Protein AF-A0A1H2T3V8-F1 (afdb_monomer)

Radius of gyration: 13.3 Å; Cα contacts (8 Å, |Δi|>4): 20; chains: 1; bounding box: 42×20×29 Å

Secondary structure (DSSP, 8-state):
---SHHHHHHHHHHHHHHHHHHHHHHH---GGGS-SS-SS-HHHHTSTT--------

Sequence (57 aa):
MPGIRPSLDTALAMIYPKAVRDAARESGLPETAFPGTCPYALEQILAPGFLPESGRR

pLDDT: mean 84.23, std 14.98, range [40.81, 96.94]

InterPro domains:
  IPR002636 Protein from unkown function DUF29 [PF01724] (2-51)

Organism: Thiocapsa roseopersicina (NCBI:txid1058)

Solvent-accessible surface area (backbone atoms only — not comparable to full-atom values): 3803 Å² total; per-residue (Å²): 128,86,72,68,65,78,56,46,62,60,47,48,70,66,44,44,65,54,52,43,51,52,50,19,66,74,69,72,47,59,60,83,80,46,76,96,59,78,92,64,55,72,70,52,74,69,36,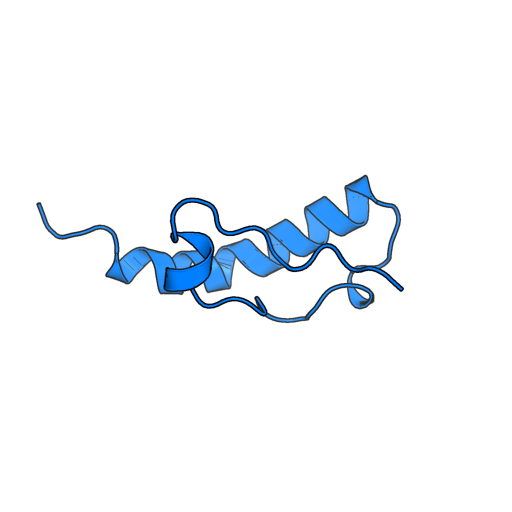88,87,63,69,76,82,71,84,84,124

Mean predicted aligned error: 6.35 Å

Structure (mmCIF, N/CA/C/O backbone):
data_AF-A0A1H2T3V8-F1
#
_entry.id   AF-A0A1H2T3V8-F1
#
loop_
_atom_site.group_PDB
_atom_site.id
_atom_site.type_symbol
_atom_site.label_atom_id
_atom_site.label_alt_id
_atom_site.label_comp_id
_atom_site.label_asym_id
_atom_site.label_entity_id
_atom_site.label_seq_id
_atom_site.pdbx_PDB_ins_code
_atom_site.Cartn_x
_atom_site.Cartn_y
_atom_site.Cartn_z
_atom_site.occupancy
_atom_site.B_iso_or_equiv
_atom_site.auth_seq_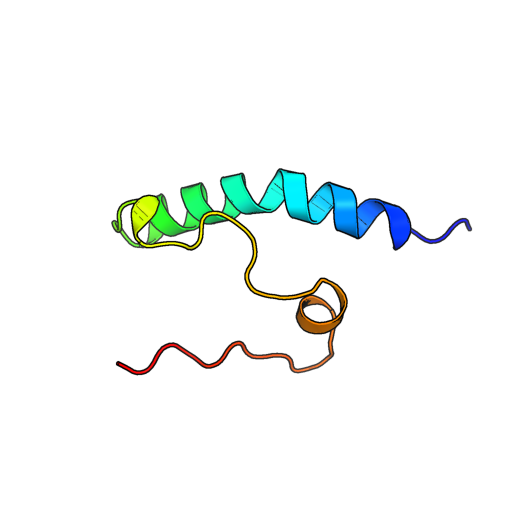id
_atom_site.auth_comp_id
_atom_site.auth_asym_id
_atom_site.auth_atom_id
_atom_site.pdbx_PDB_model_num
ATOM 1 N N . MET A 1 1 ? 20.920 -4.713 -16.892 1.00 40.81 1 MET A N 1
ATOM 2 C CA . MET A 1 1 ? 20.651 -4.522 -15.449 1.00 40.81 1 MET A CA 1
ATOM 3 C C . MET A 1 1 ? 19.603 -5.557 -15.055 1.00 40.81 1 MET A C 1
ATOM 5 O O . MET A 1 1 ? 18.628 -5.655 -15.798 1.00 40.81 1 MET A O 1
ATOM 9 N N . PRO A 1 2 ? 19.791 -6.368 -13.999 1.00 50.78 2 PRO A N 1
ATOM 10 C CA . PRO A 1 2 ? 18.756 -7.302 -13.563 1.00 50.78 2 PRO A CA 1
ATOM 11 C C . PRO A 1 2 ? 17.532 -6.477 -13.151 1.00 50.78 2 PRO A C 1
ATOM 13 O O . PRO A 1 2 ? 17.675 -5.465 -12.467 1.00 50.78 2 PRO A O 1
ATOM 16 N N . GLY A 1 3 ? 16.352 -6.821 -13.662 1.00 55.12 3 GLY A N 1
ATOM 17 C CA . GLY A 1 3 ? 15.151 -6.012 -13.454 1.00 55.12 3 GLY A CA 1
ATOM 18 C C . GLY A 1 3 ? 14.768 -5.942 -11.976 1.00 55.12 3 GLY A C 1
ATOM 19 O O . GLY A 1 3 ? 14.852 -6.943 -11.281 1.00 55.12 3 GLY A O 1
ATOM 20 N N . ILE A 1 4 ? 14.299 -4.779 -11.515 1.00 64.56 4 ILE A N 1
ATOM 21 C CA . ILE A 1 4 ? 13.810 -4.561 -10.138 1.00 64.56 4 ILE A CA 1
ATOM 22 C C . ILE A 1 4 ? 12.466 -5.249 -9.854 1.00 64.56 4 ILE A C 1
ATOM 24 O O . ILE A 1 4 ? 12.048 -5.367 -8.709 1.00 64.56 4 ILE A O 1
ATOM 28 N N . ARG A 1 5 ? 11.803 -5.728 -10.913 1.00 65.69 5 ARG A N 1
ATOM 29 C CA . ARG A 1 5 ? 10.466 -6.332 -10.886 1.00 65.69 5 ARG A CA 1
ATOM 30 C C . ARG A 1 5 ? 10.309 -7.508 -9.904 1.00 65.69 5 ARG A C 1
ATOM 32 O O . ARG A 1 5 ? 9.361 -7.447 -9.139 1.00 65.69 5 ARG A O 1
ATOM 39 N N . PRO A 1 6 ? 11.225 -8.494 -9.810 1.00 67.38 6 PRO A N 1
ATOM 40 C CA . PRO A 1 6 ? 11.083 -9.601 -8.857 1.00 67.38 6 PRO A CA 1
ATOM 41 C C . PRO A 1 6 ? 11.174 -9.149 -7.392 1.00 67.38 6 PRO A C 1
ATOM 43 O O . PRO A 1 6 ? 10.673 -9.818 -6.496 1.00 67.38 6 PRO A O 1
ATOM 46 N N . SER A 1 7 ? 11.828 -8.014 -7.129 1.00 79.06 7 SER A N 1
ATOM 47 C CA . SER A 1 7 ? 11.953 -7.462 -5.778 1.00 79.06 7 SER A CA 1
ATOM 48 C C . SER A 1 7 ? 10.702 -6.698 -5.344 1.00 79.06 7 SER A C 1
ATOM 50 O O . SER A 1 7 ? 10.536 -6.449 -4.151 1.00 79.06 7 SER A O 1
ATOM 52 N N . LEU A 1 8 ? 9.838 -6.308 -6.288 1.00 84.62 8 LEU A N 1
ATOM 53 C CA . LEU A 1 8 ? 8.658 -5.494 -6.008 1.00 84.62 8 LEU A CA 1
ATOM 54 C C . LEU A 1 8 ? 7.547 -6.294 -5.332 1.00 84.62 8 LEU A C 1
ATOM 56 O O . LEU A 1 8 ? 6.911 -5.746 -4.442 1.00 8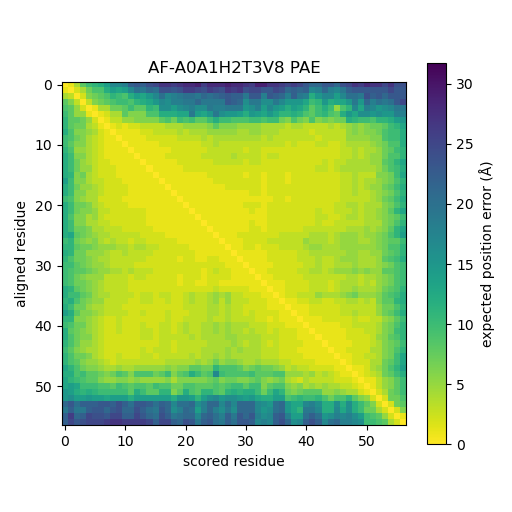4.62 8 LEU A O 1
ATOM 60 N N . ASP A 1 9 ? 7.355 -7.570 -5.670 1.00 84.69 9 ASP A N 1
ATOM 61 C CA . ASP A 1 9 ? 6.371 -8.424 -4.989 1.00 84.69 9 ASP A CA 1
ATOM 62 C C . ASP A 1 9 ? 6.701 -8.573 -3.500 1.00 84.69 9 ASP A C 1
ATOM 64 O O . ASP A 1 9 ? 5.873 -8.319 -2.621 1.00 84.69 9 ASP A O 1
ATOM 68 N N . THR A 1 10 ? 7.964 -8.888 -3.202 1.00 87.19 10 THR A N 1
ATOM 69 C CA . THR A 1 10 ? 8.463 -8.969 -1.825 1.00 87.19 10 THR A CA 1
ATOM 70 C C . THR A 1 10 ? 8.375 -7.613 -1.125 1.00 87.19 10 THR A C 1
ATOM 72 O O . THR A 1 10 ? 7.953 -7.534 0.028 1.00 87.19 10 THR A O 1
ATOM 75 N N . ALA A 1 11 ? 8.736 -6.526 -1.812 1.00 89.06 11 ALA A N 1
ATOM 76 C CA . ALA A 1 11 ? 8.633 -5.183 -1.253 1.00 89.06 11 ALA A CA 1
ATOM 77 C C . ALA A 1 11 ? 7.178 -4.791 -0.952 1.00 89.06 11 ALA A C 1
ATOM 79 O O . ALA A 1 11 ? 6.926 -4.199 0.096 1.00 89.06 11 ALA A O 1
ATOM 80 N N . LEU A 1 12 ? 6.225 -5.153 -1.816 1.00 90.31 12 LEU A N 1
ATOM 81 C CA . LEU A 1 12 ? 4.803 -4.864 -1.646 1.00 90.31 12 LEU A CA 1
ATOM 82 C C . LEU A 1 12 ? 4.253 -5.542 -0.389 1.00 90.31 12 LEU A C 1
ATOM 84 O O . LEU A 1 12 ? 3.616 -4.884 0.434 1.00 90.31 12 LEU A O 1
ATOM 88 N N . ALA A 1 13 ? 4.564 -6.825 -0.194 1.00 89.25 13 ALA A N 1
ATOM 89 C CA . ALA A 1 13 ? 4.160 -7.559 1.001 1.00 89.25 13 ALA A CA 1
ATOM 90 C C . ALA A 1 13 ? 4.741 -6.948 2.290 1.00 89.25 13 ALA A C 1
ATOM 92 O O . ALA A 1 13 ? 4.056 -6.882 3.308 1.00 89.25 13 ALA A O 1
ATOM 93 N N . MET A 1 14 ? 5.986 -6.460 2.245 1.00 90.69 14 MET A N 1
ATOM 94 C CA . MET A 1 14 ? 6.627 -5.820 3.399 1.00 90.69 14 MET A CA 1
ATOM 95 C C . MET A 1 14 ? 6.086 -4.416 3.690 1.00 90.69 14 MET A C 1
ATOM 97 O O . MET A 1 14 ? 5.988 -4.026 4.854 1.00 90.69 14 MET A O 1
ATOM 101 N N . ILE A 1 15 ? 5.765 -3.633 2.656 1.00 93.50 15 ILE A N 1
ATOM 102 C CA . ILE A 1 15 ? 5.393 -2.223 2.818 1.00 93.50 15 ILE A CA 1
ATOM 103 C C . ILE A 1 15 ? 3.895 -2.027 3.052 1.00 93.50 15 ILE A C 1
ATOM 105 O O . ILE A 1 15 ? 3.514 -1.054 3.700 1.00 93.50 15 ILE A O 1
ATOM 109 N N . TYR A 1 16 ? 3.041 -2.941 2.581 1.00 94.50 16 TYR A N 1
ATOM 110 C CA . TYR A 1 16 ? 1.591 -2.791 2.700 1.00 94.50 16 TYR A CA 1
ATOM 111 C C . TYR A 1 16 ? 1.100 -2.619 4.1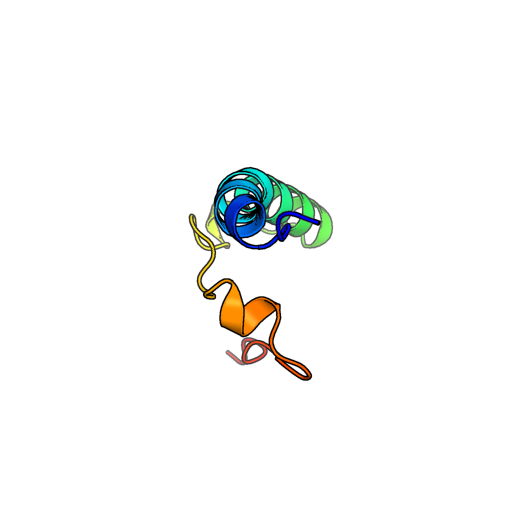53 1.00 94.50 16 TYR A C 1
ATOM 113 O O . TYR A 1 16 ? 0.341 -1.682 4.399 1.00 94.50 16 TYR A O 1
ATOM 121 N N . PRO A 1 17 ? 1.583 -3.386 5.155 1.00 94.81 17 PRO A N 1
ATOM 122 C CA . PRO A 1 17 ? 1.205 -3.157 6.553 1.00 94.81 17 PRO A CA 1
ATOM 123 C C . PRO A 1 17 ? 1.598 -1.765 7.062 1.00 94.81 17 PRO A C 1
ATOM 125 O O . PRO A 1 17 ? 0.886 -1.163 7.862 1.00 94.81 17 PRO A O 1
ATOM 128 N N . LYS A 1 18 ? 2.723 -1.215 6.589 1.00 95.69 18 LYS A N 1
ATOM 129 C CA . LYS A 1 18 ? 3.131 0.156 6.921 1.00 95.69 18 LYS A CA 1
ATOM 130 C C . LYS A 1 18 ? 2.178 1.174 6.288 1.00 95.69 18 LYS A C 1
ATOM 132 O O . LYS A 1 18 ? 1.763 2.100 6.974 1.00 95.69 18 LYS A O 1
ATOM 137 N N . ALA A 1 19 ? 1.789 0.965 5.030 1.00 95.12 19 ALA A N 1
ATOM 138 C CA . ALA A 1 19 ? 0.823 1.818 4.344 1.00 95.12 19 ALA A CA 1
ATOM 139 C C . ALA A 1 19 ? -0.542 1.836 5.056 1.00 95.12 19 ALA A C 1
ATOM 141 O O . ALA A 1 19 ? -1.120 2.905 5.219 1.00 95.12 19 ALA A O 1
ATOM 142 N N . VAL A 1 20 ? -1.020 0.685 5.551 1.00 95.62 20 VAL A N 1
ATOM 143 C CA . VAL A 1 20 ? -2.242 0.602 6.374 1.00 95.62 20 VAL A CA 1
ATOM 144 C C . VAL A 1 20 ? -2.117 1.444 7.645 1.00 95.62 20 VAL A C 1
ATOM 146 O O . VAL A 1 20 ? -3.019 2.214 7.957 1.00 95.62 20 VAL A O 1
ATOM 149 N N . ARG A 1 21 ? -0.986 1.356 8.355 1.00 95.88 21 ARG A N 1
ATOM 150 C CA . ARG A 1 21 ? -0.731 2.145 9.574 1.00 95.88 21 ARG A CA 1
ATOM 151 C C . ARG A 1 21 ? -0.709 3.647 9.309 1.00 95.88 21 ARG A C 1
ATOM 153 O O . ARG A 1 21 ? -1.253 4.420 10.096 1.00 95.88 21 ARG A O 1
ATOM 160 N N . ASP A 1 22 ? -0.066 4.060 8.221 1.00 96.69 22 ASP A N 1
ATOM 161 C CA . ASP A 1 22 ? -0.011 5.466 7.826 1.00 96.69 22 ASP A CA 1
ATOM 162 C C . ASP A 1 22 ? -1.409 5.975 7.437 1.00 96.69 22 ASP A C 1
ATOM 164 O O . ASP A 1 22 ? -1.849 6.993 7.969 1.00 96.69 22 ASP A O 1
ATOM 168 N N . ALA A 1 23 ? -2.166 5.209 6.645 1.00 94.56 23 ALA A N 1
ATOM 169 C CA . ALA A 1 23 ? -3.541 5.544 6.277 1.00 94.56 23 ALA A CA 1
ATOM 170 C C . ALA A 1 23 ? -4.492 5.588 7.487 1.00 94.56 23 ALA A C 1
ATOM 172 O O . ALA A 1 23 ? -5.320 6.494 7.591 1.00 94.56 23 ALA A O 1
ATOM 173 N N . ALA A 1 24 ? -4.371 4.651 8.430 1.00 96.75 24 ALA A N 1
ATOM 174 C CA . ALA A 1 24 ? -5.132 4.643 9.679 1.00 96.75 24 ALA A CA 1
ATOM 175 C C . ALA A 1 24 ? -4.856 5.907 10.505 1.00 96.75 24 ALA A C 1
ATOM 177 O O . ALA A 1 24 ? -5.780 6.578 10.965 1.00 96.75 24 ALA A O 1
ATOM 178 N N . ARG A 1 25 ? -3.579 6.289 10.626 1.00 96.94 25 ARG A N 1
ATOM 179 C CA . ARG A 1 25 ? -3.166 7.503 11.337 1.00 96.94 25 ARG A CA 1
ATOM 180 C C . ARG A 1 25 ? -3.686 8.781 10.678 1.00 96.94 25 ARG A C 1
ATOM 182 O O . ARG A 1 25 ? -4.093 9.690 11.392 1.00 96.94 25 ARG A O 1
ATOM 189 N N . GLU A 1 26 ? -3.662 8.861 9.351 1.00 96.81 26 GLU A N 1
ATOM 190 C CA . GLU A 1 26 ? -4.119 10.040 8.604 1.00 96.81 26 GLU A CA 1
ATOM 191 C C . GLU A 1 26 ? -5.647 10.169 8.567 1.00 96.81 26 GLU A C 1
ATOM 193 O O . GLU A 1 26 ? -6.174 11.276 8.653 1.00 96.81 26 GLU A O 1
ATOM 198 N N . SER A 1 27 ? -6.365 9.049 8.461 1.00 94.81 27 SER A N 1
ATOM 199 C CA . SER A 1 27 ? -7.833 9.028 8.375 1.00 94.81 27 SER A CA 1
ATOM 200 C C . SER A 1 27 ? -8.540 8.993 9.732 1.00 94.81 27 SER A C 1
ATOM 202 O O . SER A 1 27 ? -9.735 9.272 9.807 1.00 94.81 27 SER A O 1
ATOM 204 N N . GLY A 1 28 ? -7.832 8.617 10.802 1.00 96.25 28 GLY A N 1
ATOM 205 C CA . GLY A 1 28 ? -8.419 8.368 12.120 1.00 96.25 28 GLY A CA 1
ATOM 206 C C . GLY A 1 28 ? -9.231 7.068 12.210 1.00 96.25 28 GLY A C 1
ATOM 207 O O . GLY A 1 28 ? -9.873 6.825 13.232 1.00 96.25 28 GLY A O 1
ATOM 208 N N . LEU A 1 29 ? -9.223 6.232 11.166 1.00 96.19 29 LEU A N 1
ATOM 209 C CA . LEU A 1 29 ? -9.858 4.915 11.174 1.00 96.19 29 LEU A CA 1
ATOM 210 C C . LEU A 1 29 ? -8.944 3.872 11.838 1.00 96.19 29 LEU A C 1
ATOM 212 O O . LEU A 1 29 ? -7.720 3.985 11.756 1.00 96.19 29 LEU A O 1
ATOM 216 N N . PRO A 1 30 ? -9.503 2.823 12.468 1.00 95.50 30 PRO A N 1
ATOM 217 C CA . PRO A 1 30 ? -8.693 1.720 12.971 1.00 95.50 30 PRO A CA 1
ATOM 218 C C . PRO A 1 30 ? -8.047 0.945 11.815 1.00 95.50 30 PRO A C 1
ATOM 220 O O . PRO A 1 30 ? -8.626 0.832 10.737 1.00 95.50 30 PRO A O 1
ATOM 223 N N . GLU A 1 31 ? -6.889 0.323 12.052 1.00 93.44 31 GLU A N 1
ATOM 224 C CA . GLU A 1 31 ? -6.207 -0.518 11.048 1.00 93.44 31 GLU A CA 1
ATOM 225 C C . GLU A 1 31 ? -7.095 -1.667 10.532 1.00 93.44 31 GLU A C 1
ATOM 227 O O . GLU A 1 31 ? -6.968 -2.087 9.388 1.00 93.44 31 GLU A O 1
ATOM 232 N N . THR A 1 32 ? -8.054 -2.129 11.340 1.00 94.44 32 THR A N 1
ATOM 233 C CA . THR A 1 32 ? -9.043 -3.154 10.964 1.00 94.44 32 THR A CA 1
ATOM 234 C C . THR A 1 32 ? -10.070 -2.682 9.934 1.00 94.44 32 THR A C 1
ATOM 236 O O . THR A 1 32 ? -10.779 -3.513 9.370 1.00 94.44 32 THR A O 1
ATOM 239 N N . ALA A 1 33 ? -10.171 -1.372 9.682 1.00 94.00 33 ALA A N 1
ATOM 240 C CA . ALA A 1 33 ? -10.976 -0.827 8.590 1.00 94.00 33 ALA A CA 1
ATOM 241 C C . ALA A 1 33 ? -10.321 -1.054 7.217 1.00 94.00 33 ALA A C 1
ATOM 243 O O . ALA A 1 33 ? -10.975 -0.887 6.188 1.00 94.00 33 ALA A O 1
ATOM 244 N N . PHE A 1 34 ? -9.042 -1.436 7.195 1.00 92.62 34 PHE A N 1
ATOM 245 C CA . PHE A 1 34 ? -8.287 -1.707 5.983 1.00 92.62 34 PHE A CA 1
ATOM 246 C C . PHE A 1 34 ? -8.128 -3.220 5.774 1.00 92.62 34 PHE A C 1
ATOM 248 O O . PHE A 1 34 ? -8.120 -3.990 6.738 1.00 92.62 34 PHE A O 1
ATOM 255 N N . PRO A 1 35 ? -7.978 -3.677 4.520 1.00 92.06 35 PRO A N 1
ATOM 256 C CA . PRO A 1 35 ? -7.643 -5.067 4.238 1.00 92.06 35 PRO A CA 1
ATOM 257 C C . PRO A 1 35 ? -6.324 -5.469 4.913 1.00 92.06 35 PRO A C 1
ATOM 259 O O . PRO A 1 35 ? -5.373 -4.693 4.944 1.00 92.06 35 PRO A O 1
ATOM 262 N N . GLY A 1 36 ? -6.237 -6.704 5.416 1.00 89.06 36 GLY A N 1
ATOM 263 C CA . GLY A 1 36 ? -5.002 -7.224 6.024 1.00 89.06 36 GLY A CA 1
ATOM 264 C C . GLY A 1 36 ? -3.875 -7.497 5.016 1.00 89.06 36 GLY A C 1
ATOM 265 O O . GLY A 1 36 ? -2.710 -7.592 5.395 1.00 89.06 36 GLY A O 1
ATOM 266 N N . THR A 1 37 ? -4.206 -7.604 3.730 1.00 89.44 37 THR A N 1
ATOM 267 C CA . THR A 1 37 ? -3.268 -7.771 2.613 1.00 89.44 37 THR A CA 1
ATOM 268 C C . THR A 1 37 ? -3.673 -6.863 1.459 1.00 89.44 37 THR A C 1
ATOM 270 O O . THR A 1 37 ? -4.835 -6.472 1.355 1.00 89.44 37 THR A O 1
ATOM 273 N N . CYS A 1 38 ? -2.721 -6.512 0.589 1.00 91.00 38 CYS A N 1
ATOM 274 C CA . CYS A 1 38 ? -3.016 -5.640 -0.542 1.00 91.00 38 CYS A CA 1
ATOM 275 C C . CYS A 1 38 ? -4.077 -6.28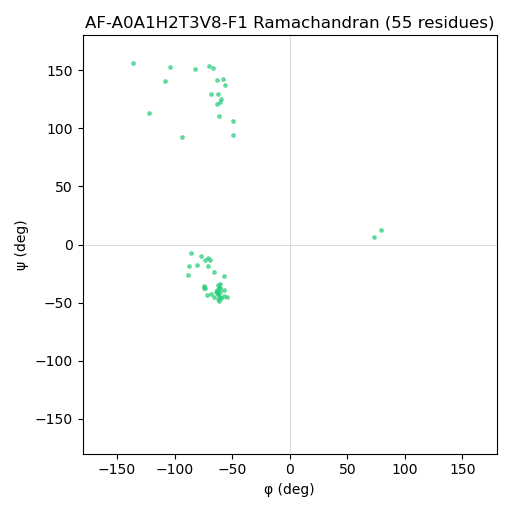9 -1.446 1.00 91.00 38 CYS A C 1
ATOM 277 O O . CYS A 1 38 ? -3.850 -7.404 -1.917 1.00 91.00 38 CYS A O 1
ATOM 279 N N . PRO A 1 39 ? -5.221 -5.626 -1.701 1.00 91.06 39 PRO A N 1
ATOM 280 C CA . PRO A 1 39 ? -6.278 -6.195 -2.534 1.00 91.06 39 PRO A CA 1
ATOM 281 C C . PRO A 1 39 ? -5.953 -6.130 -4.033 1.00 91.06 39 PRO A C 1
ATOM 283 O O . PRO A 1 39 ? -6.675 -6.715 -4.835 1.00 91.06 39 PRO A O 1
ATOM 286 N N . TYR A 1 40 ? -4.894 -5.412 -4.415 1.00 90.25 40 TYR A N 1
ATOM 287 C CA . TYR A 1 40 ? -4.497 -5.205 -5.804 1.00 90.25 40 TYR A CA 1
ATOM 288 C C . TYR A 1 40 ? -3.229 -5.985 -6.123 1.00 90.25 40 TYR A C 1
ATOM 290 O O . TYR A 1 40 ? -2.292 -6.026 -5.322 1.00 90.25 40 TYR A O 1
ATOM 298 N N . ALA A 1 41 ? -3.188 -6.565 -7.320 1.00 90.00 41 ALA A N 1
ATOM 299 C CA . ALA A 1 41 ? -1.974 -7.178 -7.838 1.00 90.00 41 ALA A CA 1
ATOM 300 C C . ALA A 1 41 ? -0.927 -6.105 -8.179 1.00 90.00 41 ALA A C 1
ATOM 302 O O . ALA A 1 41 ? -1.271 -4.965 -8.511 1.00 90.00 41 ALA A O 1
ATOM 303 N N . LEU A 1 42 ? 0.356 -6.471 -8.144 1.00 89.00 42 LEU A N 1
ATOM 304 C CA . LEU A 1 42 ? 1.449 -5.551 -8.457 1.00 89.00 42 LEU A CA 1
ATOM 305 C C . LEU A 1 42 ? 1.299 -4.958 -9.868 1.00 89.00 42 LEU A C 1
ATOM 307 O O . LEU A 1 42 ? 1.520 -3.764 -10.067 1.00 89.00 42 LEU A O 1
ATOM 311 N N . GLU A 1 43 ? 0.858 -5.758 -10.837 1.00 89.75 43 GLU A N 1
ATOM 312 C CA . GLU A 1 43 ? 0.607 -5.319 -12.209 1.00 89.75 43 GLU A CA 1
ATOM 313 C C . GLU A 1 43 ? -0.492 -4.259 -12.285 1.00 89.75 43 GLU A C 1
ATOM 315 O O . GLU A 1 43 ? -0.393 -3.349 -13.104 1.00 89.75 43 GLU A O 1
ATOM 320 N N . GLN A 1 44 ? -1.516 -4.344 -11.427 1.00 89.81 44 GLN A N 1
ATOM 321 C CA . GLN A 1 44 ? -2.584 -3.343 -11.362 1.00 89.81 44 GLN A CA 1
ATOM 322 C C . GLN A 1 44 ? -2.074 -2.039 -10.750 1.00 89.81 44 GLN A C 1
ATOM 324 O O . GLN A 1 44 ? -2.333 -0.973 -11.294 1.00 89.81 44 GLN A O 1
ATOM 329 N N . ILE A 1 45 ? -1.293 -2.119 -9.670 1.00 89.00 45 ILE A N 1
ATOM 330 C CA . ILE A 1 45 ? -0.693 -0.946 -9.014 1.00 89.00 45 ILE A CA 1
ATOM 331 C C . ILE A 1 45 ? 0.239 -0.194 -9.976 1.00 89.00 45 ILE A C 1
ATOM 333 O O . ILE A 1 45 ? 0.289 1.034 -9.962 1.00 89.00 45 ILE A O 1
ATOM 337 N N . LEU A 1 46 ? 0.973 -0.926 -10.817 1.00 88.69 46 LEU A N 1
ATOM 338 C CA . LEU A 1 46 ? 1.888 -0.361 -11.809 1.00 88.69 46 LEU A CA 1
ATOM 339 C C . LEU A 1 46 ? 1.204 0.014 -13.133 1.00 88.69 46 LEU A C 1
ATOM 341 O O . LEU A 1 46 ? 1.856 0.603 -14.001 1.00 88.69 46 LEU A O 1
ATOM 345 N N . ALA A 1 47 ? -0.074 -0.330 -13.322 1.00 90.88 47 ALA A N 1
ATOM 346 C CA . ALA A 1 47 ? -0.774 -0.065 -14.569 1.00 90.88 47 ALA A CA 1
ATOM 347 C C . ALA A 1 47 ? -0.982 1.453 -14.760 1.00 90.88 47 ALA A C 1
ATOM 349 O O . ALA A 1 47 ? -1.496 2.133 -13.866 1.00 90.88 47 ALA A O 1
ATOM 350 N N . PRO A 1 48 ? -0.622 2.012 -15.932 1.00 87.25 48 PRO A N 1
ATOM 351 C CA . PRO A 1 48 ? -0.828 3.427 -16.212 1.00 87.25 48 PRO A CA 1
ATOM 352 C C . PRO A 1 48 ? -2.313 3.788 -16.134 1.00 87.25 48 PRO A C 1
ATOM 354 O 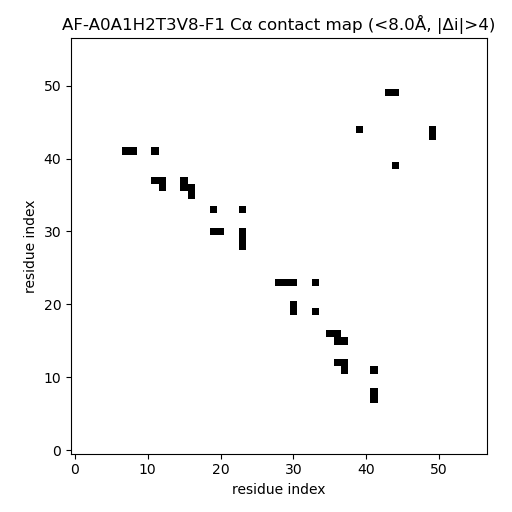O . PRO A 1 48 ? -3.136 3.194 -16.827 1.00 87.25 48 PRO A O 1
ATOM 357 N N . GLY A 1 49 ? -2.654 4.777 -15.308 1.00 83.88 49 GLY A N 1
ATOM 358 C CA . GLY A 1 49 ? -4.037 5.234 -15.146 1.00 83.88 49 GLY A CA 1
ATOM 359 C C . GLY A 1 49 ? -4.905 4.351 -14.246 1.00 83.88 49 GLY 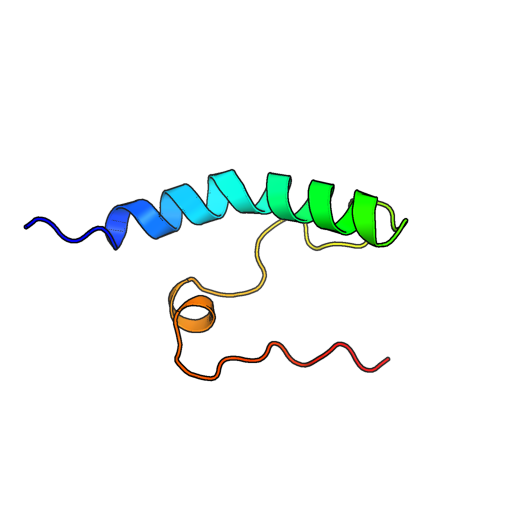A C 1
ATOM 360 O O . GLY A 1 49 ? -6.119 4.541 -14.223 1.00 83.88 49 GLY A O 1
ATOM 361 N N . PHE A 1 50 ? -4.316 3.411 -13.497 1.00 85.00 50 PHE A N 1
ATOM 362 C CA . PHE A 1 50 ? -5.057 2.661 -12.491 1.00 85.00 50 PHE A CA 1
ATOM 363 C C . PHE A 1 50 ? -5.577 3.589 -11.388 1.00 85.00 50 PHE A C 1
ATOM 365 O O . PHE A 1 50 ? -4.813 4.259 -10.693 1.00 85.00 50 PHE A O 1
ATOM 372 N N . LEU A 1 51 ? -6.896 3.595 -11.227 1.00 79.19 51 LEU A N 1
ATOM 373 C CA . LEU A 1 51 ? -7.603 4.213 -10.117 1.00 79.19 51 LEU A CA 1
ATOM 374 C C . LEU A 1 51 ? -8.411 3.097 -9.457 1.00 79.19 51 LEU A C 1
ATOM 376 O O . LEU A 1 51 ? -9.318 2.568 -10.107 1.00 79.19 51 LEU A O 1
ATOM 380 N N . PRO A 1 52 ? -8.095 2.702 -8.211 1.00 76.50 52 PRO A N 1
ATOM 381 C CA . PRO A 1 52 ? -8.950 1.776 -7.492 1.00 76.50 52 PRO A CA 1
ATOM 382 C C . PRO A 1 52 ? -10.351 2.378 -7.435 1.00 76.50 52 PRO A C 1
ATOM 384 O O . PRO A 1 52 ? -10.480 3.590 -7.230 1.00 76.50 52 PRO A O 1
ATOM 387 N N . GLU A 1 53 ? -11.379 1.557 -7.663 1.00 73.88 53 GLU A N 1
ATOM 388 C CA . GLU A 1 53 ? -12.771 1.999 -7.585 1.00 73.88 53 GLU A CA 1
A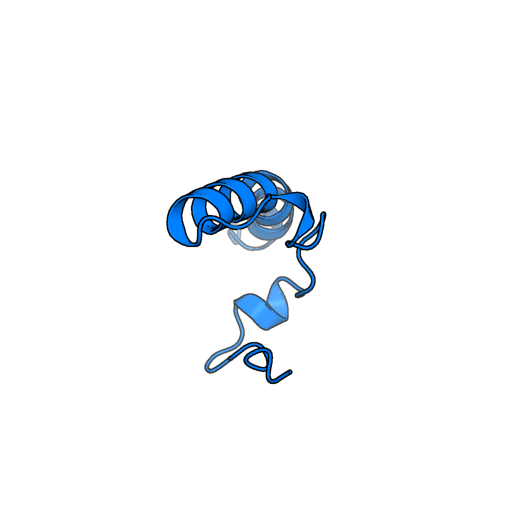TOM 389 C C . GLU A 1 53 ? -12.944 2.743 -6.262 1.00 73.88 53 GLU A C 1
ATOM 391 O O . 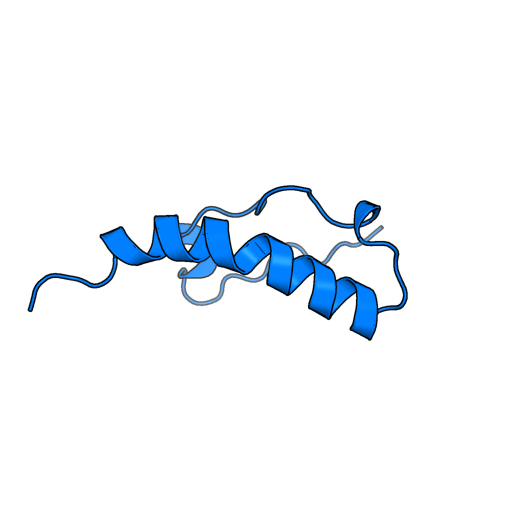GLU A 1 53 ? -12.857 2.160 -5.180 1.00 73.88 53 GLU A O 1
ATOM 396 N N . SER A 1 54 ? -13.054 4.071 -6.354 1.00 57.34 54 SER A N 1
ATOM 397 C CA . SER A 1 54 ? -13.105 4.938 -5.187 1.00 57.34 54 SER A CA 1
ATOM 398 C C . SER A 1 54 ? -14.346 4.526 -4.427 1.00 57.34 54 SER A C 1
ATOM 400 O O . SER A 1 54 ? -15.443 4.677 -4.962 1.00 57.34 54 SER A O 1
ATOM 402 N N . GLY A 1 55 ? -14.149 3.915 -3.256 1.00 54.88 55 GLY A N 1
ATOM 403 C CA . GLY A 1 55 ? -15.193 3.265 -2.478 1.00 54.88 55 GLY A CA 1
ATOM 404 C C . GLY A 1 55 ? -16.401 4.175 -2.311 1.00 54.88 55 GLY A C 1
ATOM 405 O O . GLY A 1 55 ? -16.446 5.006 -1.413 1.00 54.88 55 GLY A O 1
ATOM 406 N N . ARG A 1 56 ? -17.380 4.026 -3.204 1.00 45.69 56 ARG A N 1
ATOM 407 C CA . ARG A 1 56 ? -18.687 4.649 -3.089 1.00 45.69 56 ARG A CA 1
ATOM 408 C C . ARG A 1 56 ? -19.582 3.632 -2.403 1.00 45.69 56 ARG A C 1
ATOM 410 O O . ARG A 1 56 ? -20.195 2.793 -3.064 1.00 45.69 56 ARG A O 1
ATOM 417 N N . ARG A 1 57 ? -19.652 3.731 -1.082 1.00 44.12 57 ARG A N 1
ATOM 418 C CA . ARG A 1 57 ? -20.828 3.367 -0.294 1.00 44.12 57 ARG A CA 1
ATOM 419 C C . ARG A 1 57 ? -21.029 4.390 0.803 1.00 44.12 57 ARG A C 1
ATOM 421 O O . ARG A 1 57 ? -20.017 4.768 1.425 1.00 44.12 57 ARG A O 1
#

Foldseek 3Di:
DPDCVVVVVVVQQVCVLVVLVVCCVVVVNDSVVDDPHDPDDPCLVPDPPRDPPPDDD